Protein AF-A0A2E3BDB6-F1 (afdb_monomer_lite)

Foldseek 3Di:
DDLQQDDDDPDDPPDFDQDQPFWDWPCVLVVNDDPVRVVLLVCLCPPPPADPNVSSVVVRVVLVVDDPPNAQDGSVGDDDDDRDFDQDPPLRATDARDPSNLVSVLVVVVVVCVVVVHDLVNDDASLSTHDDRPVSRRCVNSNVVSVVVVVD

Sequence (152 aa):
MSETGKIFQTASLHYQCWHVGKLYSKCRTVSSCEKKDSEVIERLLHKKNTSWGDKFKLITRHELTKDYPTRFPHNIDSIGIEIVGLISEENEIYETPNKLQLESLFWLVDELISLYGLSIKDLYAHGKIAHKDPKKSEGASALKAYAIKKAS

pLDDT: mean 95.09, std 5.55, range [51.59, 98.56]

Secondary structure (DSSP, 8-state):
---S------S-TTS------SBPPHHHHTT---HHHHHHHHHHHT-TT--HHHHHHHHHHHHTTSPTTTS---TTS--------PBPTTT--BPPPPHHHHHHHHHHHHHHHHHHT--GGG---HHHHBTT-TT--TTHHHHHHHHHHHH-

Structure (mmCIF, N/CA/C/O backbone):
data_AF-A0A2E3BDB6-F1
#
_entry.id   AF-A0A2E3BDB6-F1
#
loop_
_atom_site.group_PDB
_atom_site.id
_atom_site.type_symbol
_atom_site.label_atom_id
_atom_site.label_alt_id
_atom_site.label_comp_id
_atom_site.label_asym_id
_atom_site.label_entity_id
_atom_site.label_seq_id
_atom_site.pdbx_PDB_ins_code
_atom_site.Cartn_x
_atom_site.Cartn_y
_atom_site.Cartn_z
_atom_site.occupancy
_atom_site.B_iso_or_equiv
_atom_site.auth_seq_id
_atom_site.auth_comp_id
_atom_site.auth_asym_id
_atom_site.auth_atom_id
_atom_site.pdbx_PDB_model_num
ATOM 1 N N . MET A 1 1 ? -5.642 19.131 16.342 1.00 51.59 1 MET A N 1
ATOM 2 C CA . MET A 1 1 ? -5.851 18.069 15.334 1.00 51.59 1 MET A CA 1
ATOM 3 C C . MET A 1 1 ? -6.500 16.899 16.053 1.00 51.59 1 MET A C 1
ATOM 5 O O . MET A 1 1 ? -6.100 16.631 17.175 1.00 51.59 1 MET A O 1
ATOM 9 N N . SER A 1 2 ? -7.587 16.326 15.531 1.00 62.84 2 SER A N 1
ATOM 10 C CA . SER A 1 2 ? -8.467 15.457 16.326 1.00 62.84 2 SER A CA 1
ATOM 11 C C . SER A 1 2 ? -8.297 13.979 15.962 1.00 62.84 2 SER A C 1
ATOM 13 O O . SER A 1 2 ? -9.023 13.467 15.109 1.00 62.84 2 SER A O 1
ATOM 15 N N . GLU A 1 3 ? -7.391 13.278 16.640 1.00 85.94 3 GLU A N 1
ATOM 16 C CA . GLU A 1 3 ? -7.248 11.813 16.594 1.00 85.94 3 GLU A CA 1
ATOM 17 C C . GLU A 1 3 ? -8.406 11.110 17.337 1.00 85.94 3 GLU A C 1
ATOM 19 O O . GLU A 1 3 ? -8.232 10.368 18.299 1.00 85.94 3 GLU A O 1
ATOM 24 N N . THR A 1 4 ? -9.636 11.411 16.929 1.00 93.38 4 THR A N 1
ATOM 25 C CA . THR A 1 4 ? -10.869 11.058 17.662 1.00 93.38 4 THR A CA 1
ATOM 26 C C . THR A 1 4 ? -11.501 9.744 17.215 1.00 93.38 4 THR A C 1
ATOM 28 O O . THR A 1 4 ? -12.514 9.344 17.774 1.00 93.38 4 THR A O 1
ATOM 31 N N . GLY A 1 5 ? -10.959 9.105 16.174 1.00 94.44 5 GLY A N 1
ATOM 32 C CA . GLY A 1 5 ? -11.561 7.935 15.525 1.00 94.44 5 GLY A CA 1
ATOM 33 C C . GLY A 1 5 ? -12.687 8.252 14.534 1.00 94.44 5 GLY A C 1
ATOM 34 O O . GLY A 1 5 ? -13.142 7.364 13.827 1.00 94.44 5 GLY A O 1
ATOM 35 N N . LYS A 1 6 ? -13.118 9.514 14.404 1.00 96.94 6 LYS A N 1
ATOM 36 C CA . LYS A 1 6 ? -14.144 9.889 13.417 1.00 96.94 6 LYS A CA 1
ATOM 37 C C . LYS A 1 6 ? -13.696 9.567 11.988 1.00 96.94 6 LYS A C 1
ATOM 39 O O . LYS A 1 6 ? -12.618 9.983 11.567 1.00 96.94 6 LYS A O 1
ATOM 44 N N . ILE A 1 7 ? -14.565 8.885 11.245 1.00 97.31 7 ILE A N 1
ATOM 45 C CA . ILE A 1 7 ? -14.367 8.550 9.832 1.00 97.31 7 ILE A CA 1
ATOM 46 C C . ILE A 1 7 ? -15.037 9.619 8.971 1.00 97.31 7 ILE A C 1
ATOM 48 O O . ILE A 1 7 ? -16.191 9.982 9.201 1.00 97.31 7 ILE A O 1
ATOM 52 N N . PHE A 1 8 ? -14.320 10.089 7.953 1.00 97.06 8 PHE A N 1
ATOM 53 C CA . PHE A 1 8 ? -14.842 11.001 6.944 1.00 97.06 8 PHE A CA 1
ATOM 54 C C . PHE A 1 8 ? -14.645 10.383 5.567 1.00 97.06 8 PHE A C 1
ATOM 56 O O . PHE A 1 8 ? -13.520 10.084 5.171 1.00 97.06 8 PHE A O 1
ATOM 63 N N . GLN A 1 9 ? -15.734 10.227 4.823 1.00 97.44 9 GLN A N 1
ATOM 64 C CA . GLN A 1 9 ? -15.652 9.858 3.419 1.00 97.44 9 GLN A CA 1
ATOM 65 C C . GLN A 1 9 ? -15.402 11.120 2.588 1.00 97.44 9 GLN A C 1
ATOM 67 O O . GLN A 1 9 ? -16.253 12.003 2.512 1.00 97.44 9 GLN A O 1
ATOM 72 N N . THR A 1 10 ? -14.222 11.213 1.977 1.00 96.56 10 THR A N 1
ATOM 73 C CA . THR A 1 10 ? -13.792 12.387 1.195 1.00 96.56 10 THR A CA 1
ATOM 74 C C . THR A 1 10 ? -14.050 12.242 -0.305 1.00 96.56 10 THR A C 1
ATOM 76 O O . THR A 1 10 ? -14.002 13.231 -1.034 1.00 96.56 10 THR A O 1
ATOM 79 N N . ALA A 1 11 ? -14.354 11.028 -0.769 1.00 96.56 11 ALA A N 1
ATOM 80 C CA . ALA A 1 11 ? -14.717 10.720 -2.146 1.00 96.56 11 ALA A CA 1
ATOM 81 C C . ALA A 1 11 ? -15.685 9.528 -2.202 1.00 96.56 11 ALA A C 1
ATOM 83 O O . ALA A 1 11 ? -15.697 8.673 -1.315 1.00 96.56 11 ALA A O 1
ATOM 84 N N . SER A 1 12 ? -16.505 9.457 -3.252 1.00 96.94 12 SER A N 1
ATOM 85 C CA . SER A 1 12 ? -17.331 8.269 -3.506 1.00 96.94 12 SER A CA 1
ATOM 86 C C . SER A 1 12 ? -16.453 7.075 -3.879 1.00 96.94 12 SER A C 1
ATOM 88 O O . SER A 1 12 ? -15.490 7.233 -4.625 1.00 96.94 12 SER A O 1
ATOM 90 N N . LEU A 1 13 ? -16.845 5.876 -3.440 1.00 96.12 13 LEU A N 1
ATOM 91 C CA . LEU A 1 13 ? -16.175 4.614 -3.782 1.00 96.12 13 LEU A CA 1
ATOM 92 C C . LEU A 1 13 ? -16.271 4.258 -5.279 1.00 96.12 13 LEU A C 1
ATOM 94 O O . LEU A 1 13 ? -15.615 3.330 -5.739 1.00 96.12 13 LEU A O 1
ATOM 98 N N . HIS A 1 14 ? -17.087 4.990 -6.044 1.00 95.19 14 HIS A N 1
ATOM 99 C CA . HIS A 1 14 ? -17.220 4.835 -7.494 1.00 95.19 14 HIS A CA 1
ATOM 100 C C . HIS A 1 14 ? -16.264 5.726 -8.302 1.00 95.19 14 HIS A C 1
ATOM 102 O O . HIS A 1 14 ? -16.274 5.658 -9.530 1.00 95.19 14 HIS A O 1
ATOM 108 N N . TYR A 1 15 ? -15.457 6.566 -7.645 1.00 96.25 15 TYR A N 1
ATOM 109 C CA . TYR A 1 15 ? -14.477 7.422 -8.312 1.00 96.25 15 TYR A CA 1
ATOM 110 C C . TYR A 1 15 ? -13.051 7.072 -7.903 1.00 96.25 15 TYR A C 1
ATOM 112 O O . TYR A 1 15 ? -12.763 6.759 -6.751 1.00 96.25 15 TYR A O 1
ATOM 120 N N . GLN A 1 16 ? -12.143 7.197 -8.866 1.00 96.56 16 GLN A N 1
ATOM 121 C CA . GLN A 1 16 ? -10.713 7.074 -8.632 1.00 96.56 16 GLN A CA 1
ATOM 122 C C . GLN A 1 16 ? -10.191 8.246 -7.787 1.00 96.56 16 GLN A C 1
ATOM 124 O O . GLN A 1 16 ? -10.395 9.416 -8.121 1.00 96.56 16 GLN A O 1
ATOM 129 N N . CYS A 1 17 ? -9.399 7.919 -6.766 1.00 97.69 17 CYS A N 1
ATOM 130 C CA . CYS A 1 17 ? -8.595 8.870 -6.003 1.00 97.69 17 CYS A CA 1
ATOM 131 C C . CYS A 1 17 ? -7.101 8.715 -6.333 1.00 97.69 17 CYS A C 1
ATOM 133 O O . CYS A 1 17 ? -6.637 7.649 -6.727 1.00 97.69 17 CYS A O 1
ATOM 135 N N . TRP A 1 18 ? -6.315 9.780 -6.159 1.00 96.94 18 TRP A N 1
ATOM 136 C CA . TRP A 1 18 ? -4.878 9.787 -6.464 1.00 96.94 18 TRP A CA 1
ATOM 137 C C . TRP A 1 18 ? -4.024 9.621 -5.198 1.00 96.94 18 TRP A C 1
ATOM 139 O O . TRP A 1 18 ? -3.369 10.568 -4.773 1.00 96.94 18 TRP A O 1
ATOM 149 N N . HIS A 1 19 ? -4.028 8.428 -4.598 1.00 96.06 19 HIS A N 1
ATOM 150 C CA . HIS A 1 19 ? -3.409 8.180 -3.284 1.00 96.06 19 HIS A CA 1
ATOM 151 C C . HIS A 1 19 ? -2.158 7.279 -3.311 1.00 96.06 19 HIS A C 1
ATOM 153 O O . HIS A 1 19 ? -1.297 7.437 -2.456 1.00 96.06 19 HIS A O 1
ATOM 159 N N . VAL A 1 20 ? -1.992 6.399 -4.309 1.00 96.75 20 VAL A N 1
ATOM 160 C CA . VAL A 1 20 ? -0.863 5.445 -4.404 1.00 96.75 20 VAL A CA 1
ATOM 161 C C . VAL A 1 20 ? 0.383 6.053 -5.069 1.00 96.75 20 VAL A C 1
ATOM 163 O O . VAL A 1 20 ? 1.501 5.995 -4.569 1.00 96.75 20 VAL A O 1
ATOM 166 N N . GLY A 1 21 ? 0.234 6.640 -6.257 1.00 94.62 21 GLY A N 1
ATOM 167 C CA . GLY A 1 21 ? 1.376 7.191 -6.995 1.00 94.62 21 GLY A CA 1
ATOM 168 C C . GLY A 1 21 ? 2.310 6.122 -7.587 1.00 94.62 21 GLY A C 1
ATOM 169 O O . GLY A 1 21 ? 1.865 5.230 -8.302 1.00 94.62 21 GLY A O 1
ATOM 170 N N . LYS A 1 22 ? 3.630 6.267 -7.398 1.00 96.88 22 LYS A N 1
ATOM 1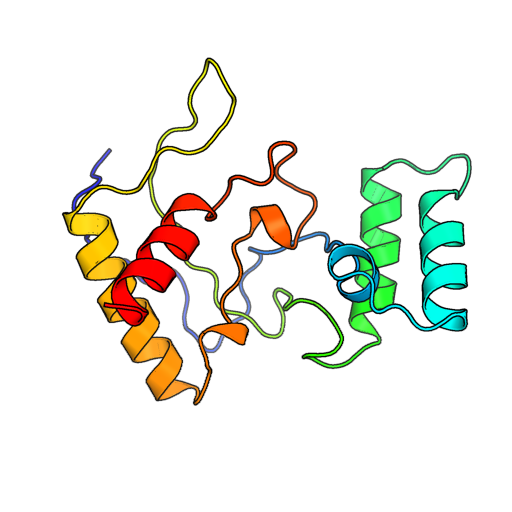71 C CA . LYS A 1 22 ? 4.642 5.469 -8.120 1.00 96.88 22 LYS A CA 1
ATOM 172 C C . LYS A 1 22 ? 4.906 4.144 -7.412 1.00 96.88 22 LYS A C 1
ATOM 174 O O . LYS A 1 22 ? 5.471 4.148 -6.325 1.00 96.88 22 LYS A O 1
ATOM 179 N N . LEU A 1 23 ? 4.584 3.026 -8.045 1.00 97.44 23 LEU A N 1
ATOM 180 C CA . LEU A 1 23 ? 4.734 1.693 -7.470 1.00 97.44 23 LEU A CA 1
ATOM 181 C C . LEU A 1 23 ? 6.188 1.208 -7.411 1.00 97.44 23 LEU A C 1
ATOM 183 O O . LEU A 1 23 ? 6.999 1.472 -8.303 1.00 97.44 23 LEU A O 1
ATOM 187 N N . TYR A 1 24 ? 6.482 0.414 -6.382 1.00 97.06 24 TYR A N 1
ATOM 188 C CA . TYR A 1 24 ? 7.542 -0.590 -6.434 1.00 97.06 24 TYR A CA 1
ATOM 189 C C . TYR A 1 24 ? 7.103 -1.766 -7.315 1.00 97.06 24 TYR A C 1
ATOM 191 O O . TYR A 1 24 ? 5.913 -2.018 -7.479 1.00 97.06 24 TYR A O 1
ATOM 199 N N . SER A 1 25 ? 8.057 -2.541 -7.837 1.00 97.44 25 SER A N 1
ATOM 200 C CA . SER A 1 25 ? 7.698 -3.808 -8.479 1.00 97.44 25 SER A CA 1
ATOM 201 C C . SER A 1 25 ? 7.332 -4.852 -7.427 1.00 97.44 25 SER A C 1
ATOM 203 O O . SER A 1 25 ? 8.150 -5.138 -6.546 1.00 97.44 25 SER A O 1
ATOM 205 N N . LYS A 1 26 ? 6.131 -5.440 -7.524 1.00 97.69 26 LYS A N 1
ATOM 206 C CA . LYS A 1 26 ? 5.667 -6.435 -6.545 1.00 97.69 26 LYS A CA 1
ATOM 207 C C . LYS A 1 26 ? 6.567 -7.658 -6.530 1.00 97.69 26 LYS A C 1
ATOM 209 O O . LYS A 1 26 ? 7.068 -8.013 -5.466 1.00 97.69 26 LYS A O 1
ATOM 214 N N . CYS A 1 27 ? 6.838 -8.241 -7.698 1.00 97.44 27 CYS A N 1
ATOM 215 C CA . CYS A 1 27 ? 7.644 -9.457 -7.792 1.00 97.44 27 CYS A CA 1
ATOM 216 C C . CYS A 1 27 ? 9.041 -9.270 -7.189 1.00 97.44 27 CYS A C 1
ATOM 218 O O . CYS A 1 27 ? 9.569 -10.179 -6.557 1.00 97.44 27 CYS A O 1
ATOM 220 N N . ARG A 1 28 ? 9.638 -8.078 -7.333 1.00 96.38 28 ARG A N 1
ATOM 221 C CA . ARG A 1 28 ? 10.965 -7.794 -6.774 1.00 96.38 28 ARG A CA 1
ATOM 222 C C . ARG A 1 28 ? 10.897 -7.646 -5.261 1.00 96.38 28 ARG A C 1
ATOM 224 O O . ARG A 1 28 ? 11.774 -8.148 -4.569 1.00 96.38 28 ARG A O 1
ATOM 231 N N . THR A 1 29 ? 9.850 -6.994 -4.753 1.00 95.31 29 THR A N 1
ATOM 232 C CA . THR A 1 29 ? 9.615 -6.826 -3.312 1.00 95.31 29 THR A CA 1
ATOM 233 C C . THR A 1 29 ? 9.399 -8.158 -2.598 1.00 95.31 29 THR A C 1
ATOM 235 O O . THR A 1 29 ? 9.861 -8.308 -1.472 1.00 95.31 29 THR A O 1
ATOM 238 N N . VAL A 1 30 ? 8.729 -9.122 -3.239 1.00 95.00 30 VAL A N 1
ATOM 239 C CA . VAL A 1 30 ? 8.458 -10.448 -2.652 1.00 95.00 30 VAL A CA 1
ATOM 240 C C . VAL A 1 30 ? 9.369 -11.561 -3.188 1.00 95.00 30 VAL A C 1
ATOM 242 O O . VAL A 1 30 ? 9.087 -12.735 -2.974 1.00 95.00 30 VAL A O 1
ATOM 245 N N . SER A 1 31 ? 10.452 -11.208 -3.891 1.00 95.25 31 SER A N 1
ATOM 246 C CA . SER A 1 31 ? 11.434 -12.152 -4.453 1.00 95.25 31 SER A CA 1
ATOM 247 C C . SER A 1 31 ? 10.830 -13.267 -5.325 1.00 95.25 31 SER A C 1
ATOM 249 O O . SER A 1 31 ? 11.284 -14.407 -5.290 1.00 95.25 31 SER A O 1
ATOM 251 N N . SER A 1 32 ? 9.824 -12.936 -6.137 1.00 96.00 32 SER A N 1
ATOM 252 C CA . SER A 1 32 ? 9.064 -13.882 -6.967 1.00 96.00 32 SER A CA 1
ATOM 253 C C . SER A 1 32 ? 9.117 -13.577 -8.470 1.00 96.00 32 SER A C 1
ATOM 255 O O . SER A 1 32 ? 8.249 -14.031 -9.214 1.00 96.00 32 SER A O 1
ATOM 257 N N . CYS A 1 33 ? 10.055 -12.744 -8.934 1.00 96.44 33 CYS A N 1
ATOM 258 C CA . CYS A 1 33 ? 10.106 -12.367 -10.348 1.00 96.44 33 CYS A CA 1
ATOM 259 C C . CYS A 1 33 ? 10.464 -13.548 -11.247 1.00 96.44 33 CYS A C 1
ATOM 261 O O . CYS A 1 33 ? 11.446 -14.253 -11.017 1.00 96.44 33 CYS A O 1
ATOM 263 N N . GLU A 1 34 ? 9.740 -13.666 -12.356 1.00 96.19 34 GLU A N 1
ATOM 264 C CA . GLU A 1 34 ? 10.211 -14.433 -13.501 1.00 96.19 34 GLU A CA 1
ATOM 265 C C . GLU A 1 34 ? 11.449 -13.769 -14.111 1.00 96.19 34 GLU A C 1
ATOM 267 O O . GLU A 1 34 ? 11.618 -12.546 -14.056 1.00 96.19 34 GLU A O 1
ATOM 272 N N . LYS A 1 35 ? 12.303 -14.566 -14.760 1.00 96.69 35 LYS A N 1
ATOM 273 C CA . LYS A 1 35 ? 13.560 -14.088 -15.353 1.00 96.69 35 LYS A CA 1
ATOM 274 C C . LYS A 1 35 ? 13.354 -12.884 -16.281 1.00 96.69 35 LYS A C 1
ATOM 276 O O . LYS A 1 35 ? 14.024 -11.867 -16.128 1.00 96.69 35 LYS A O 1
ATOM 281 N N . LYS A 1 36 ? 12.387 -12.978 -17.199 1.00 95.81 36 LYS A N 1
ATOM 282 C CA . LYS A 1 36 ? 12.076 -11.908 -18.160 1.00 95.81 36 LYS A CA 1
ATOM 283 C C . LYS A 1 36 ? 11.632 -10.623 -17.458 1.00 95.81 36 LYS A C 1
ATOM 285 O O . LYS A 1 36 ? 12.020 -9.532 -17.866 1.00 95.81 36 LYS A O 1
ATOM 290 N N . ASP A 1 37 ? 10.825 -10.752 -16.410 1.00 96.38 37 ASP A N 1
ATOM 291 C CA . ASP A 1 37 ? 10.318 -9.616 -15.643 1.00 96.38 37 ASP A CA 1
ATOM 292 C C . ASP A 1 37 ? 11.455 -8.931 -14.868 1.00 96.38 37 ASP A C 1
ATOM 294 O O . ASP A 1 37 ? 11.638 -7.715 -14.955 1.00 96.38 37 ASP A O 1
ATOM 298 N N . SER A 1 38 ? 12.304 -9.729 -14.214 1.00 96.88 38 SER A N 1
ATOM 299 C CA . SER A 1 38 ? 13.504 -9.254 -13.519 1.00 96.88 38 SER A CA 1
ATOM 300 C C . SER A 1 38 ? 14.451 -8.493 -14.457 1.00 96.88 38 SER A C 1
ATOM 302 O O . SER A 1 38 ? 14.867 -7.382 -14.132 1.00 96.88 38 SER A O 1
ATOM 304 N N . GLU A 1 39 ? 14.721 -9.012 -15.658 1.00 97.75 39 GLU A N 1
ATOM 305 C CA . GLU A 1 39 ? 15.571 -8.347 -16.659 1.00 97.75 39 GLU A CA 1
ATOM 306 C C . GLU A 1 39 ? 15.015 -6.988 -17.118 1.00 97.75 39 GLU A C 1
ATOM 308 O O . GLU A 1 39 ? 15.775 -6.056 -17.405 1.00 97.75 39 GLU A O 1
ATOM 313 N N . VAL A 1 40 ? 13.690 -6.848 -17.220 1.00 97.81 40 VAL A N 1
ATOM 314 C CA . VAL A 1 40 ? 13.060 -5.560 -17.544 1.00 97.81 40 VAL A CA 1
ATOM 315 C C . VAL A 1 40 ? 13.208 -4.593 -16.373 1.00 97.81 40 VAL A C 1
ATOM 317 O O . VAL A 1 40 ? 13.670 -3.468 -16.571 1.00 97.81 40 VAL A O 1
ATOM 320 N N . ILE A 1 41 ? 12.875 -5.029 -15.159 1.00 97.31 41 ILE A N 1
ATOM 321 C CA . ILE A 1 41 ? 12.934 -4.198 -13.951 1.00 97.31 41 ILE A CA 1
ATOM 322 C C . ILE A 1 41 ? 14.357 -3.687 -13.700 1.00 97.31 41 ILE A C 1
ATOM 324 O O . ILE A 1 41 ? 14.547 -2.483 -13.514 1.00 97.31 41 ILE A O 1
ATOM 328 N N . GLU A 1 42 ? 15.365 -4.558 -13.762 1.00 97.06 42 GLU A N 1
ATOM 329 C CA . GLU A 1 42 ? 16.761 -4.163 -13.547 1.00 97.06 42 GLU A CA 1
ATOM 330 C C . GLU A 1 42 ? 17.232 -3.165 -14.612 1.00 97.06 42 GLU A C 1
ATOM 332 O O . GLU A 1 42 ? 17.830 -2.136 -14.292 1.00 97.06 42 GLU A O 1
ATOM 337 N N . ARG A 1 43 ? 16.864 -3.365 -15.882 1.00 97.94 43 ARG A N 1
ATOM 338 C CA . ARG A 1 43 ? 17.172 -2.405 -16.954 1.00 97.94 43 ARG A CA 1
ATOM 339 C C . ARG A 1 43 ? 16.569 -1.025 -16.697 1.00 97.94 43 ARG A C 1
ATOM 341 O O . ARG A 1 43 ? 17.219 -0.013 -16.964 1.00 97.94 43 ARG A O 1
ATOM 348 N N . LEU A 1 44 ? 15.338 -0.966 -16.188 1.00 97.56 44 LEU A N 1
ATOM 349 C CA . LEU A 1 44 ? 14.673 0.295 -15.853 1.00 97.56 44 LEU A CA 1
ATOM 350 C C . LEU A 1 44 ? 15.350 0.989 -14.664 1.00 97.56 44 LEU A C 1
ATOM 352 O O . LEU A 1 44 ? 15.575 2.199 -14.708 1.00 97.56 44 LEU A O 1
ATOM 356 N N . LEU A 1 45 ? 15.735 0.233 -13.634 1.00 95.81 45 LEU A N 1
ATOM 357 C CA . LEU A 1 45 ? 16.410 0.760 -12.445 1.00 95.81 45 LEU A CA 1
ATOM 358 C C . LEU A 1 45 ? 17.850 1.214 -12.721 1.00 95.81 45 LEU A C 1
ATOM 360 O O . LEU A 1 45 ? 18.312 2.195 -12.135 1.00 95.81 45 LEU A O 1
ATOM 364 N N . HIS A 1 46 ? 18.541 0.570 -13.659 1.00 96.56 46 HIS A N 1
ATOM 365 C CA . HIS A 1 46 ? 19.901 0.921 -14.072 1.00 96.56 46 HIS A CA 1
ATOM 366 C C . HIS A 1 46 ? 19.961 1.898 -15.254 1.00 96.56 46 HIS A C 1
ATOM 368 O O . HIS A 1 46 ? 21.051 2.246 -15.715 1.00 96.56 46 HIS A O 1
ATOM 374 N N . LYS A 1 47 ? 18.813 2.400 -15.728 1.00 96.25 47 LYS A N 1
ATOM 375 C CA . LYS A 1 47 ? 18.766 3.369 -16.825 1.00 96.25 47 LYS A CA 1
ATOM 376 C C . LYS A 1 47 ? 19.581 4.622 -16.477 1.00 96.25 47 LYS A C 1
ATOM 378 O O . LYS A 1 47 ? 19.278 5.330 -15.511 1.00 96.25 47 LYS A O 1
ATOM 383 N N . LYS A 1 48 ? 20.633 4.878 -17.264 1.00 95.62 48 LYS A N 1
ATOM 384 C CA . LYS A 1 48 ? 21.512 6.051 -17.123 1.00 95.62 48 LYS A CA 1
ATOM 385 C C . LYS A 1 48 ? 20.744 7.341 -17.432 1.00 95.62 48 LYS A C 1
ATOM 387 O O . LYS A 1 48 ? 19.732 7.311 -18.133 1.00 95.62 48 LYS A O 1
ATOM 392 N N . ASN A 1 49 ? 21.223 8.465 -16.898 1.00 95.06 49 ASN A N 1
ATOM 393 C CA . ASN A 1 49 ? 20.660 9.805 -17.126 1.00 95.06 49 ASN A CA 1
ATOM 394 C C . ASN A 1 49 ? 19.149 9.906 -16.833 1.00 95.06 49 ASN A C 1
ATOM 396 O O . ASN A 1 49 ? 18.425 10.634 -17.500 1.00 95.06 49 ASN A O 1
ATOM 400 N N . THR A 1 50 ? 18.656 9.130 -15.863 1.00 95.69 50 THR A N 1
ATOM 401 C CA . THR A 1 50 ? 17.243 9.106 -15.459 1.00 95.69 50 THR A CA 1
ATOM 402 C C . THR A 1 50 ? 17.160 9.244 -13.941 1.00 95.69 50 THR A C 1
ATOM 404 O O . THR A 1 50 ? 17.841 8.511 -13.220 1.00 95.69 50 THR A O 1
ATOM 407 N N . SER A 1 51 ? 16.332 10.169 -13.445 1.00 94.50 51 SER A N 1
ATOM 408 C CA . SER A 1 51 ? 16.136 10.371 -12.004 1.00 94.50 51 SER A CA 1
ATOM 409 C C . SER A 1 51 ? 15.483 9.145 -11.351 1.00 94.50 51 SER A C 1
ATOM 411 O O . SER A 1 51 ? 14.743 8.407 -12.004 1.00 94.50 51 SER A O 1
ATOM 413 N N . TRP A 1 52 ? 15.687 8.937 -10.046 1.00 91.94 52 TRP A N 1
ATOM 414 C CA . TRP A 1 52 ? 14.972 7.887 -9.300 1.00 91.94 52 TRP A CA 1
ATOM 415 C C . TRP A 1 52 ? 13.453 8.009 -9.444 1.00 91.94 52 TRP A C 1
ATOM 417 O O . TRP A 1 52 ? 12.761 7.025 -9.705 1.00 91.94 52 TRP A O 1
ATOM 427 N N . GLY A 1 53 ? 12.944 9.240 -9.366 1.00 92.31 53 GLY A N 1
ATOM 428 C CA . GLY A 1 53 ? 11.530 9.524 -9.541 1.00 92.31 53 GLY A CA 1
ATOM 429 C C . GLY A 1 53 ? 10.988 9.120 -10.913 1.00 92.31 53 GLY A C 1
ATOM 430 O O . GLY A 1 53 ? 9.831 8.713 -10.976 1.00 92.31 53 GLY A O 1
ATOM 431 N N . ASP A 1 54 ? 11.778 9.218 -11.983 1.00 96.00 54 ASP A N 1
ATOM 432 C CA . ASP A 1 54 ? 11.374 8.806 -13.333 1.00 96.00 54 ASP A CA 1
ATOM 433 C C . ASP A 1 54 ? 11.578 7.310 -13.575 1.00 96.00 54 ASP A C 1
ATOM 435 O O . ASP A 1 54 ? 10.759 6.688 -14.252 1.00 96.00 54 ASP A O 1
ATOM 439 N N . LYS A 1 55 ? 12.592 6.695 -12.956 1.00 96.81 55 LYS A N 1
ATOM 440 C CA . LYS A 1 55 ? 12.749 5.233 -12.945 1.00 96.81 55 LYS A CA 1
ATOM 441 C C . LYS A 1 55 ? 11.510 4.562 -12.359 1.00 96.81 55 LYS A C 1
ATOM 443 O O . LYS A 1 55 ? 10.945 3.680 -12.996 1.00 96.81 55 LYS A O 1
ATOM 448 N N . PHE A 1 56 ? 11.008 5.038 -11.218 1.00 96.38 56 PHE A N 1
ATOM 449 C CA . PHE A 1 56 ? 9.787 4.484 -10.624 1.00 96.38 56 PHE A CA 1
ATOM 450 C C . PHE A 1 56 ? 8.512 4.795 -11.420 1.00 96.38 56 PHE A C 1
ATOM 452 O O . PHE A 1 56 ? 7.582 3.993 -11.394 1.00 96.38 56 PHE A O 1
ATOM 459 N N . LYS A 1 57 ? 8.467 5.877 -12.216 1.00 97.12 57 LYS A N 1
ATOM 460 C CA . LYS A 1 57 ? 7.389 6.059 -13.212 1.00 97.12 57 LYS A CA 1
ATOM 461 C C . LYS A 1 57 ? 7.436 4.966 -14.284 1.00 97.12 57 LYS A C 1
ATOM 463 O O . LYS A 1 57 ? 6.390 4.453 -14.667 1.00 97.12 57 LYS A O 1
ATOM 468 N N . LEU A 1 58 ? 8.628 4.604 -14.768 1.00 98.06 58 LEU A N 1
ATOM 469 C CA . LEU A 1 58 ? 8.787 3.518 -15.743 1.00 98.06 58 LEU A CA 1
ATOM 470 C C . LEU A 1 58 ? 8.430 2.156 -15.139 1.00 98.06 58 LEU A C 1
ATOM 472 O O . LEU A 1 58 ? 7.726 1.390 -15.788 1.00 98.06 58 LEU A O 1
ATOM 476 N N . ILE A 1 59 ? 8.841 1.887 -13.895 1.00 98.19 59 ILE A N 1
ATOM 477 C CA . ILE A 1 59 ? 8.424 0.685 -13.156 1.00 98.19 59 ILE A CA 1
ATOM 478 C C . ILE A 1 59 ? 6.905 0.641 -13.013 1.00 98.19 59 ILE A C 1
ATOM 480 O O . ILE A 1 59 ? 6.307 -0.374 -13.333 1.00 98.19 59 ILE A O 1
ATOM 484 N N . THR A 1 60 ? 6.268 1.747 -12.623 1.00 98.12 60 THR A N 1
ATOM 485 C CA . THR A 1 60 ? 4.802 1.811 -12.502 1.00 98.12 60 THR A CA 1
ATOM 486 C C . THR A 1 60 ? 4.122 1.488 -13.830 1.00 98.12 60 THR A C 1
ATOM 488 O O . THR A 1 60 ? 3.211 0.674 -13.860 1.00 98.12 60 THR A O 1
ATOM 491 N N . ARG A 1 61 ? 4.589 2.068 -14.946 1.00 98.25 61 ARG A N 1
ATOM 492 C CA . ARG A 1 61 ? 4.052 1.755 -16.282 1.00 98.25 61 ARG A CA 1
ATOM 493 C C . ARG A 1 61 ? 4.196 0.279 -16.630 1.00 98.25 61 ARG A C 1
ATOM 495 O O . ARG A 1 61 ? 3.275 -0.280 -17.204 1.00 98.25 61 ARG A O 1
ATOM 502 N N . HIS A 1 62 ? 5.331 -0.330 -16.288 1.00 98.12 62 HIS A N 1
ATOM 503 C CA . HIS A 1 62 ? 5.564 -1.756 -16.49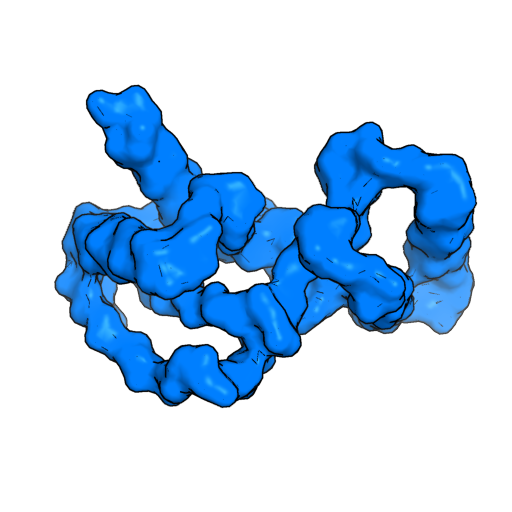8 1.00 98.12 62 HIS A CA 1
ATOM 504 C C . HIS A 1 62 ? 4.637 -2.616 -15.631 1.00 98.12 62 HIS A C 1
ATOM 506 O O . HIS A 1 62 ? 3.977 -3.513 -16.143 1.00 98.12 62 HIS A O 1
ATOM 512 N N . GLU A 1 63 ? 4.517 -2.312 -14.337 1.00 98.31 63 GLU A N 1
ATOM 513 C CA . GLU A 1 63 ? 3.599 -3.014 -13.433 1.00 98.31 63 GLU A CA 1
ATOM 514 C C . GLU A 1 63 ? 2.148 -2.899 -13.912 1.00 98.31 63 GLU A C 1
ATOM 516 O O . GLU A 1 63 ? 1.451 -3.902 -13.924 1.00 98.31 63 GLU A O 1
ATOM 521 N N . LEU A 1 64 ? 1.712 -1.729 -14.394 1.00 97.94 64 LEU A N 1
ATOM 522 C CA . LEU A 1 64 ? 0.357 -1.507 -14.921 1.00 97.94 64 LEU A CA 1
ATOM 523 C C . LEU A 1 64 ? 0.036 -2.271 -16.217 1.00 97.94 64 LEU A C 1
ATOM 525 O O . LEU A 1 64 ? -1.113 -2.255 -16.644 1.00 97.94 64 LEU A O 1
ATOM 529 N N . THR A 1 65 ? 1.007 -2.954 -16.831 1.00 97.62 65 THR A N 1
ATOM 530 C CA . THR A 1 65 ? 0.731 -3.924 -17.909 1.00 97.62 65 THR A CA 1
ATOM 531 C C . THR A 1 65 ? 0.304 -5.298 -17.385 1.00 97.62 65 THR A C 1
ATOM 533 O O . THR A 1 65 ? -0.080 -6.160 -18.169 1.00 97.62 65 THR A O 1
ATOM 536 N N . LYS A 1 66 ? 0.399 -5.509 -16.068 1.00 97.25 66 LYS A N 1
ATOM 537 C CA . LYS A 1 66 ? 0.036 -6.736 -15.364 1.00 97.25 66 LYS A CA 1
ATOM 538 C C . LYS A 1 66 ? -1.300 -6.530 -14.659 1.00 97.25 66 LYS A C 1
ATOM 540 O O . LYS A 1 66 ? -1.570 -5.454 -14.112 1.00 97.25 66 LYS A O 1
ATOM 545 N N . ASP A 1 67 ? -2.085 -7.592 -14.584 1.00 96.94 67 ASP A N 1
ATOM 546 C CA . ASP A 1 67 ? -3.311 -7.590 -13.797 1.00 96.94 67 ASP A CA 1
ATOM 547 C C . ASP A 1 67 ? -3.015 -7.693 -12.297 1.00 96.94 67 ASP A C 1
ATOM 549 O O . ASP A 1 67 ? -1.991 -8.232 -11.858 1.00 96.94 67 ASP A O 1
ATOM 553 N N . TYR A 1 68 ? -3.932 -7.175 -11.484 1.00 96.75 68 TYR A N 1
ATOM 554 C CA . TYR A 1 68 ? -3.988 -7.533 -10.071 1.00 96.75 68 TYR A CA 1
ATOM 555 C C . TYR A 1 68 ? -4.395 -9.018 -9.947 1.00 96.75 68 TYR A C 1
ATOM 557 O O . TYR A 1 68 ? -5.299 -9.437 -10.669 1.00 96.75 68 TYR A O 1
ATOM 565 N N . PRO A 1 69 ? -3.773 -9.839 -9.073 1.00 96.38 69 PRO A N 1
ATOM 566 C CA . PRO A 1 69 ? -2.821 -9.492 -8.014 1.00 96.38 69 PRO A CA 1
ATOM 567 C C . PRO A 1 69 ? -1.336 -9.657 -8.383 1.00 96.38 69 PRO A C 1
ATOM 569 O O . PRO A 1 69 ? -0.490 -9.640 -7.486 1.00 96.38 69 PRO A O 1
ATOM 572 N N . THR A 1 70 ? -0.972 -9.819 -9.657 1.00 96.75 70 THR A N 1
ATOM 573 C CA . THR A 1 70 ? 0.436 -9.989 -10.079 1.00 96.75 70 THR A CA 1
ATOM 574 C C . THR A 1 70 ? 1.282 -8.736 -9.808 1.00 96.75 70 THR A C 1
ATOM 576 O O . THR A 1 70 ? 2.485 -8.833 -9.564 1.00 96.75 70 THR A O 1
ATOM 579 N N . ARG A 1 71 ? 0.646 -7.560 -9.757 1.00 97.69 71 ARG A N 1
ATOM 580 C CA . ARG A 1 71 ? 1.219 -6.289 -9.279 1.00 97.69 71 ARG A CA 1
ATOM 581 C C . ARG A 1 71 ? 0.598 -5.828 -7.955 1.00 97.69 71 ARG A C 1
ATOM 583 O O . ARG A 1 71 ? -0.377 -6.401 -7.471 1.00 97.69 71 ARG A O 1
ATOM 590 N N . PHE A 1 72 ? 1.166 -4.779 -7.360 1.00 98.12 72 PHE A N 1
ATOM 591 C CA . PHE A 1 72 ? 0.501 -4.044 -6.280 1.00 98.12 72 PHE A CA 1
ATOM 592 C C . PHE A 1 72 ? -0.736 -3.287 -6.808 1.00 98.12 72 PHE A C 1
ATOM 594 O O . PHE A 1 72 ? -0.799 -2.979 -8.007 1.00 98.12 72 PHE A O 1
ATOM 601 N N . PRO A 1 73 ? -1.724 -2.993 -5.943 1.00 97.81 73 PRO A N 1
ATOM 602 C CA . PRO A 1 73 ? -2.859 -2.163 -6.330 1.00 97.81 73 PRO A CA 1
ATOM 603 C C . PRO A 1 73 ? -2.407 -0.739 -6.687 1.00 97.81 73 PRO A C 1
ATOM 605 O O . PRO A 1 73 ? -1.411 -0.243 -6.161 1.00 97.81 73 PRO A O 1
ATOM 608 N N . HIS A 1 74 ? -3.135 -0.079 -7.583 1.00 97.75 74 HIS A N 1
ATOM 609 C CA . HIS A 1 74 ? -2.893 1.290 -8.033 1.00 97.75 74 HIS A CA 1
ATOM 610 C C . HIS A 1 74 ? -4.174 2.126 -7.878 1.00 97.75 74 HIS A C 1
ATOM 612 O O . HIS A 1 74 ? -5.245 1.605 -7.592 1.00 97.75 74 HIS A O 1
ATOM 618 N N . ASN A 1 75 ? -4.104 3.438 -8.109 1.00 97.56 75 ASN A N 1
ATOM 619 C CA . ASN A 1 75 ? -5.259 4.347 -8.014 1.00 97.56 75 ASN A CA 1
ATOM 620 C C . ASN A 1 75 ? -6.503 3.886 -8.804 1.00 97.56 75 ASN A C 1
ATOM 622 O O . ASN A 1 75 ? -7.615 4.271 -8.473 1.00 97.56 75 ASN A O 1
ATOM 626 N N . ILE A 1 76 ? -6.313 3.105 -9.871 1.00 96.25 76 ILE A N 1
ATOM 627 C CA . ILE A 1 76 ? -7.395 2.651 -10.760 1.00 96.25 76 ILE A CA 1
ATOM 628 C C . ILE A 1 76 ? -8.218 1.499 -10.169 1.00 96.25 76 ILE A C 1
ATOM 630 O O . ILE A 1 76 ? -9.308 1.227 -10.656 1.00 96.25 76 ILE A O 1
ATOM 634 N N . ASP A 1 77 ? -7.685 0.802 -9.165 1.00 96.88 77 ASP A N 1
ATOM 635 C CA . ASP A 1 77 ? -8.253 -0.429 -8.614 1.00 96.88 77 ASP A CA 1
ATOM 636 C C . ASP A 1 77 ? -8.032 -0.546 -7.100 1.00 96.88 77 ASP A C 1
ATOM 638 O O . ASP A 1 77 ? -7.865 -1.640 -6.563 1.00 96.88 77 ASP A O 1
ATOM 642 N N . SER A 1 78 ? -8.017 0.588 -6.392 1.00 97.69 78 SER A N 1
ATOM 643 C CA . SER A 1 78 ? -7.883 0.605 -4.936 1.00 97.69 78 SER A CA 1
ATOM 644 C C . SER A 1 78 ? -8.670 1.712 -4.257 1.00 97.69 78 SER A C 1
ATOM 646 O O . SER A 1 78 ? -9.082 2.691 -4.877 1.00 97.69 78 SER A O 1
ATOM 648 N N . ILE A 1 79 ? -8.859 1.521 -2.952 1.00 98.25 79 ILE A N 1
ATOM 649 C CA . ILE A 1 79 ? -9.426 2.495 -2.026 1.00 98.25 79 ILE A CA 1
ATOM 650 C C . ILE A 1 79 ? -8.302 2.941 -1.088 1.00 98.25 79 ILE A C 1
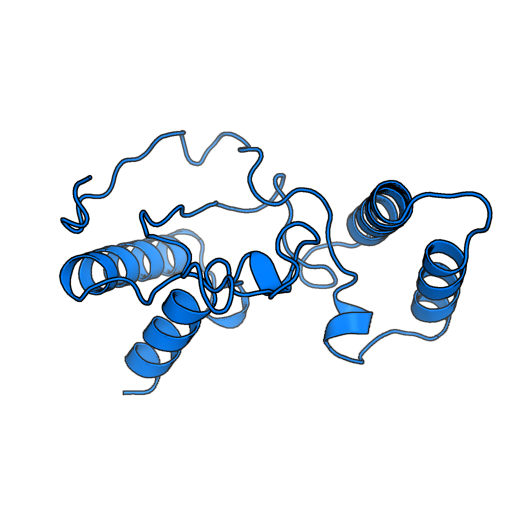ATOM 652 O O . ILE A 1 79 ? -7.613 2.110 -0.493 1.00 98.25 79 ILE A O 1
ATOM 656 N N . GLY A 1 80 ? -8.107 4.252 -0.961 1.00 97.88 80 GLY A N 1
ATOM 657 C CA . GLY A 1 80 ? -7.170 4.845 -0.010 1.00 97.88 80 GLY A CA 1
ATOM 658 C C . GLY A 1 80 ? -7.848 5.154 1.322 1.00 97.88 80 GLY A C 1
ATOM 659 O O . GLY A 1 80 ? -8.911 5.770 1.340 1.00 97.88 80 GLY A O 1
ATOM 660 N N . ILE A 1 81 ? -7.218 4.761 2.430 1.00 98.12 81 ILE A N 1
ATOM 661 C CA . ILE A 1 81 ? -7.619 5.156 3.786 1.00 98.12 81 ILE A CA 1
ATOM 662 C C . ILE A 1 81 ? -6.484 5.985 4.381 1.00 98.12 81 ILE A C 1
ATOM 664 O O . ILE A 1 81 ? -5.389 5.471 4.602 1.00 98.12 81 ILE A O 1
ATOM 668 N N . GLU A 1 82 ? -6.761 7.258 4.644 1.00 96.56 82 GLU A N 1
ATOM 669 C CA . GLU A 1 82 ? -5.810 8.187 5.254 1.00 96.56 82 GLU A CA 1
ATOM 670 C C . GLU A 1 82 ? -6.070 8.281 6.760 1.00 96.56 82 GLU A C 1
ATOM 672 O O . GLU A 1 82 ? -7.200 8.517 7.195 1.00 96.56 82 GLU A O 1
ATOM 677 N N . ILE A 1 83 ? -5.021 8.099 7.564 1.00 95.81 83 ILE A N 1
ATOM 678 C CA . ILE A 1 83 ? -5.095 8.142 9.028 1.00 95.81 83 ILE A CA 1
ATOM 679 C C . ILE A 1 83 ? -4.322 9.368 9.501 1.00 95.81 83 ILE A C 1
ATOM 681 O O . ILE A 1 83 ? -3.133 9.503 9.222 1.00 95.81 83 ILE A O 1
ATOM 685 N N . VAL A 1 84 ? -4.997 10.263 10.225 1.00 94.31 84 VAL A N 1
ATOM 686 C CA . VAL A 1 84 ? -4.341 11.425 10.840 1.00 94.31 84 VAL A CA 1
ATOM 687 C C . VAL A 1 84 ? -3.330 10.937 11.872 1.00 94.31 84 VAL A C 1
ATOM 689 O O . VAL A 1 84 ? -3.700 10.196 12.781 1.00 94.31 84 VAL A O 1
ATOM 692 N N . GLY A 1 85 ? -2.086 11.382 11.744 1.00 91.62 85 GLY A N 1
ATOM 693 C CA . GLY A 1 85 ? -1.028 11.117 12.707 1.00 91.62 85 GLY A CA 1
ATOM 694 C C . GLY A 1 85 ? 0.206 11.962 12.421 1.00 91.62 85 GLY A C 1
ATOM 695 O O . GLY A 1 85 ? 0.361 12.525 11.331 1.00 91.62 85 GLY A O 1
ATOM 696 N N . LEU A 1 86 ? 1.070 12.061 13.419 1.00 91.31 86 LEU A N 1
ATOM 697 C CA . LEU A 1 86 ? 2.344 12.753 13.355 1.00 91.31 86 LEU A CA 1
ATOM 698 C C . LEU A 1 86 ? 3.449 11.824 12.845 1.00 91.31 86 LEU A C 1
ATOM 700 O O . LEU A 1 86 ? 3.454 10.612 13.079 1.00 91.31 86 LEU A O 1
ATOM 704 N N . ILE A 1 87 ? 4.411 12.421 12.145 1.00 90.69 87 ILE A N 1
ATOM 705 C CA . ILE A 1 87 ? 5.687 11.787 11.829 1.00 90.69 87 ILE A CA 1
ATOM 706 C C . ILE A 1 87 ? 6.683 12.165 12.924 1.00 90.69 87 ILE A C 1
ATOM 708 O O . ILE A 1 87 ? 6.808 13.338 13.275 1.00 90.69 87 ILE A O 1
ATOM 712 N N . SER A 1 88 ? 7.365 11.178 13.499 1.00 89.06 88 SER A N 1
ATOM 713 C CA . SER A 1 88 ? 8.397 11.435 14.503 1.00 89.06 88 SER A CA 1
ATOM 714 C C . SER A 1 88 ? 9.571 12.181 13.868 1.00 89.06 88 SER A C 1
ATOM 716 O O . SER A 1 88 ? 10.110 11.742 12.854 1.00 89.06 88 SER A O 1
ATOM 718 N N . GLU A 1 89 ? 9.994 13.286 14.487 1.00 86.94 89 GLU A N 1
ATOM 719 C CA . GLU A 1 89 ? 11.143 14.077 14.022 1.00 86.94 89 GLU A CA 1
ATOM 720 C C . GLU A 1 89 ? 12.472 13.312 14.131 1.00 86.94 89 GLU A C 1
ATOM 722 O O . GLU A 1 89 ? 13.397 13.567 13.366 1.00 86.94 89 GLU A O 1
ATOM 727 N N . GLU A 1 90 ? 12.573 12.357 15.059 1.00 88.12 90 GLU A N 1
ATOM 728 C CA . GLU A 1 90 ? 13.818 11.634 15.332 1.00 88.12 90 GLU A CA 1
ATOM 729 C C . GLU A 1 90 ? 14.093 10.534 14.301 1.00 88.12 90 GLU A C 1
ATOM 731 O O . GLU A 1 90 ? 15.221 10.371 13.835 1.00 88.12 90 GLU A O 1
ATOM 736 N N . ASN A 1 91 ? 13.070 9.751 13.950 1.00 88.50 91 ASN A N 1
ATOM 737 C CA . ASN A 1 91 ? 13.236 8.570 13.100 1.00 88.50 91 ASN A CA 1
ATOM 738 C C . ASN A 1 91 ? 12.503 8.663 11.751 1.00 88.50 91 ASN A C 1
ATOM 740 O O . ASN A 1 91 ? 12.702 7.786 10.905 1.00 88.50 91 ASN A O 1
ATOM 744 N N . GLU A 1 92 ? 11.720 9.725 11.533 1.00 90.50 92 GLU A N 1
ATOM 745 C CA . GLU A 1 92 ? 10.892 9.965 10.343 1.00 90.50 92 GLU A CA 1
ATOM 746 C C . GLU A 1 92 ? 9.876 8.835 10.084 1.00 90.50 92 GLU A C 1
ATOM 748 O O . GLU A 1 92 ? 9.591 8.476 8.942 1.00 90.50 92 GLU A O 1
ATOM 753 N N . ILE A 1 93 ? 9.348 8.230 11.151 1.00 92.81 93 ILE A N 1
ATOM 754 C CA . ILE A 1 93 ? 8.340 7.164 11.101 1.00 92.81 93 ILE A CA 1
ATOM 755 C C . ILE A 1 93 ? 7.017 7.718 11.629 1.00 92.81 93 ILE A C 1
ATOM 757 O O . ILE A 1 93 ? 6.987 8.434 12.631 1.00 92.81 93 ILE A O 1
ATOM 761 N N . TYR A 1 94 ? 5.912 7.366 10.969 1.00 92.00 94 TYR A N 1
ATOM 762 C CA . TYR A 1 94 ? 4.571 7.667 11.472 1.00 92.00 94 TYR A CA 1
ATOM 763 C C . TYR A 1 94 ? 4.304 6.990 12.816 1.00 92.00 94 TYR A C 1
ATOM 765 O O . TYR A 1 94 ? 4.632 5.816 13.021 1.00 92.00 94 TYR A O 1
ATOM 773 N N . GLU A 1 95 ? 3.653 7.716 13.717 1.00 92.19 95 GLU A N 1
ATOM 774 C CA . GLU A 1 95 ? 3.212 7.157 14.986 1.00 92.19 95 GLU A CA 1
ATOM 775 C C . GLU A 1 95 ? 2.204 6.007 14.806 1.00 92.19 95 GLU A C 1
ATOM 777 O O . GLU A 1 95 ? 1.647 5.748 13.732 1.00 92.19 95 GLU A O 1
ATOM 782 N N . THR A 1 96 ? 1.989 5.253 15.882 1.00 93.25 96 THR A N 1
ATOM 783 C CA . THR A 1 96 ? 0.934 4.237 15.887 1.00 93.25 96 THR A CA 1
ATOM 784 C C . THR A 1 96 ? -0.403 4.927 16.145 1.00 93.25 96 THR A C 1
ATOM 786 O O . THR A 1 96 ? -0.491 5.638 17.145 1.00 93.25 96 THR A O 1
ATOM 789 N N . PRO A 1 97 ? -1.442 4.705 15.311 1.00 95.62 97 PRO A N 1
ATOM 790 C CA . PRO A 1 97 ? -2.757 5.275 15.568 1.00 95.62 97 PRO A CA 1
ATOM 791 C C . PRO A 1 97 ? -3.258 4.881 16.955 1.00 95.62 97 PRO A C 1
ATOM 793 O O . PRO A 1 97 ? -3.044 3.752 17.410 1.00 95.62 97 PRO A O 1
ATOM 796 N N . ASN A 1 98 ? -3.932 5.804 17.630 1.00 95.56 98 ASN A N 1
ATOM 797 C CA . ASN A 1 98 ? -4.427 5.549 18.972 1.00 95.56 98 ASN A CA 1
ATOM 798 C C . ASN A 1 98 ? -5.607 4.558 18.969 1.00 95.56 98 ASN A C 1
ATOM 800 O O . ASN A 1 98 ? -6.141 4.173 17.926 1.00 95.56 98 ASN A O 1
ATOM 804 N N . LYS A 1 99 ? -6.048 4.153 20.164 1.00 96.25 99 LYS A N 1
ATOM 805 C CA . LYS A 1 99 ? -7.095 3.136 20.332 1.00 96.25 99 LYS A CA 1
ATOM 806 C C . LYS A 1 99 ? -8.391 3.460 19.571 1.00 96.25 99 LYS A C 1
ATOM 808 O O . LYS A 1 99 ? -8.908 2.582 18.890 1.00 96.25 99 LYS A O 1
ATOM 813 N N . LEU A 1 100 ? -8.888 4.697 19.646 1.00 96.75 100 LEU A N 1
ATOM 814 C CA . LEU A 1 100 ? -10.151 5.087 19.002 1.00 96.75 100 LEU A CA 1
ATOM 815 C C . LEU A 1 100 ? -10.037 5.074 17.472 1.00 96.75 100 LEU A C 1
ATOM 817 O O . LEU A 1 100 ? -10.972 4.676 16.772 1.00 96.75 100 LEU A O 1
ATOM 821 N N . GLN A 1 101 ? -8.880 5.488 16.949 1.00 97.50 101 GLN A N 1
ATOM 822 C CA . GLN A 1 101 ? -8.585 5.406 15.520 1.00 97.50 101 GLN A CA 1
ATOM 823 C C . GLN A 1 101 ? -8.507 3.956 15.049 1.00 97.50 101 GLN A C 1
ATOM 825 O O . GLN A 1 101 ? -9.091 3.638 14.019 1.00 97.50 101 GLN A O 1
ATOM 830 N N . LEU A 1 102 ? -7.835 3.079 15.801 1.00 97.69 102 LEU A N 1
ATOM 831 C CA . LEU A 1 102 ? -7.730 1.660 15.457 1.00 97.69 102 LEU A CA 1
ATOM 832 C C . LEU A 1 102 ? -9.088 0.957 15.499 1.00 97.69 102 LEU A C 1
ATOM 834 O O . LEU A 1 102 ? -9.400 0.226 14.569 1.00 97.69 102 LEU A O 1
ATOM 838 N N . GLU A 1 103 ? -9.917 1.202 16.516 1.00 97.44 103 GLU A N 1
ATOM 839 C CA . GLU A 1 103 ? -11.266 0.621 16.600 1.00 97.44 103 GLU A 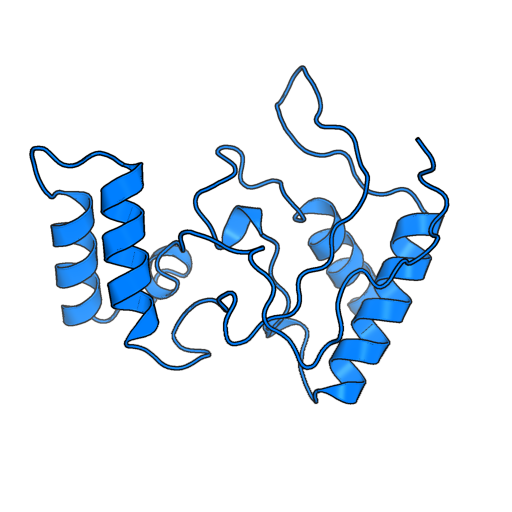CA 1
ATOM 840 C C . GLU A 1 103 ? -12.115 0.990 15.376 1.00 97.44 103 GLU A C 1
ATOM 842 O O . GLU A 1 103 ? -12.696 0.117 14.729 1.00 97.44 103 GLU A O 1
ATOM 847 N N . SER A 1 104 ? -12.114 2.272 15.008 1.00 98.12 104 SER A N 1
ATOM 848 C CA . SER A 1 104 ? -12.879 2.772 13.860 1.00 98.12 104 SER A CA 1
ATOM 849 C C . SER A 1 104 ? -12.304 2.276 12.529 1.00 98.12 104 SER A C 1
ATOM 851 O O . SER A 1 104 ? -13.049 1.861 11.642 1.00 98.12 104 SER A O 1
ATOM 853 N N . LEU A 1 105 ? -10.974 2.260 12.398 1.00 98.12 105 LEU A N 1
ATOM 854 C CA . LEU A 1 105 ? -10.279 1.728 11.229 1.00 98.12 105 LEU A CA 1
ATOM 855 C C . LEU A 1 105 ? -10.577 0.243 11.027 1.00 98.12 105 LEU A C 1
ATOM 857 O O . LEU A 1 105 ? -10.833 -0.173 9.903 1.00 98.12 105 LEU A O 1
ATOM 861 N N . PHE A 1 106 ? -10.527 -0.561 12.088 1.00 98.25 106 PHE A N 1
ATOM 862 C CA . PHE A 1 106 ? -10.733 -2.004 11.990 1.00 98.25 106 PHE A CA 1
ATOM 863 C C . PHE A 1 106 ? -12.159 -2.327 11.564 1.00 98.25 106 PHE A C 1
ATOM 865 O O . PHE A 1 106 ? -12.336 -3.166 10.686 1.00 98.25 106 PHE A O 1
ATOM 872 N N . TRP A 1 107 ? -13.148 -1.619 12.121 1.00 98.19 107 TRP A N 1
ATOM 873 C CA . TRP A 1 107 ? -14.528 -1.717 11.657 1.00 98.19 107 TRP A CA 1
ATOM 874 C C . TRP A 1 107 ? -14.639 -1.362 10.167 1.00 98.19 107 TRP A C 1
ATOM 876 O O . TRP A 1 107 ? -15.139 -2.167 9.389 1.00 98.19 107 TRP A O 1
ATOM 886 N N . LEU A 1 108 ? -14.092 -0.216 9.740 1.00 98.56 108 LEU A N 1
ATOM 887 C CA . LEU A 1 108 ? -14.151 0.212 8.337 1.00 98.56 108 LEU A CA 1
ATOM 888 C C . LEU A 1 108 ? -13.498 -0.801 7.385 1.00 98.56 108 LEU A C 1
ATOM 890 O O . LEU A 1 108 ? -14.044 -1.103 6.327 1.00 98.56 108 LEU A O 1
ATOM 894 N N . VAL A 1 109 ? -12.324 -1.318 7.748 1.00 98.25 109 VAL A N 1
ATOM 895 C CA . VAL A 1 109 ? -11.602 -2.313 6.947 1.00 98.25 109 VAL A CA 1
ATOM 896 C C . VAL A 1 109 ? -12.393 -3.618 6.856 1.00 98.25 109 VAL A C 1
ATOM 898 O O . VAL A 1 109 ? -12.457 -4.193 5.773 1.00 98.25 109 VAL A O 1
ATOM 901 N N . ASP A 1 110 ? -13.021 -4.065 7.947 1.00 98.12 110 ASP A N 1
ATOM 902 C CA . ASP A 1 110 ? -13.870 -5.261 7.952 1.00 98.12 110 ASP A CA 1
ATOM 903 C C . ASP A 1 110 ? -15.092 -5.098 7.032 1.00 98.12 110 ASP A C 1
ATOM 905 O O . ASP A 1 110 ? -15.370 -5.993 6.230 1.00 98.12 110 ASP A O 1
ATOM 909 N N . GLU A 1 111 ? -15.765 -3.944 7.077 1.00 98.31 111 GLU A N 1
ATOM 910 C CA . GLU A 1 111 ? -16.893 -3.637 6.187 1.00 98.31 111 GLU A CA 1
ATOM 911 C C . GLU A 1 111 ? -16.468 -3.605 4.713 1.00 98.31 111 GLU A C 1
ATOM 913 O O . GLU A 1 111 ? -17.124 -4.208 3.864 1.00 98.31 111 GLU A O 1
ATOM 918 N N . LEU A 1 112 ? -15.342 -2.957 4.388 1.00 98.00 112 LEU A N 1
ATOM 919 C CA . LEU A 1 112 ? -14.832 -2.892 3.013 1.00 98.00 112 LEU A CA 1
ATOM 920 C C . LEU A 1 112 ? -14.395 -4.266 2.494 1.00 98.00 112 LEU A C 1
ATOM 922 O O . LEU A 1 112 ? -14.674 -4.608 1.345 1.00 98.00 112 LEU A O 1
ATOM 926 N N . ILE A 1 113 ? -13.738 -5.071 3.334 1.00 97.44 113 ILE A N 1
ATOM 927 C CA . ILE A 1 113 ? -13.364 -6.445 2.991 1.00 97.44 113 ILE A CA 1
ATOM 928 C C . ILE A 1 113 ? -14.606 -7.276 2.671 1.00 97.44 113 ILE A C 1
ATOM 930 O O . ILE A 1 113 ? -14.628 -7.959 1.647 1.00 97.44 113 ILE A O 1
ATOM 934 N N . SER A 1 114 ? -15.635 -7.187 3.515 1.00 97.88 114 SER A N 1
ATOM 935 C CA . SER A 1 114 ? -16.900 -7.899 3.328 1.00 97.88 114 SER A CA 1
ATOM 936 C C . SER A 1 114 ? -17.611 -7.454 2.046 1.00 97.88 114 SER A C 1
ATOM 938 O O . SER A 1 114 ? -17.954 -8.284 1.205 1.00 97.88 114 SER A O 1
ATOM 940 N N . LEU A 1 115 ? -17.757 -6.139 1.851 1.00 97.88 115 LEU A N 1
ATOM 941 C CA . LEU A 1 115 ? -18.467 -5.544 0.718 1.00 97.88 115 LEU A CA 1
ATOM 942 C C . LEU A 1 115 ? -17.861 -5.930 -0.638 1.00 97.88 115 LEU A C 1
ATOM 944 O O . LEU A 1 115 ? -18.599 -6.188 -1.587 1.00 97.88 115 LEU A O 1
ATOM 948 N N . TYR A 1 116 ? -16.531 -5.960 -0.737 1.00 97.25 116 TYR A N 1
ATOM 949 C CA . TYR A 1 116 ? -15.820 -6.227 -1.991 1.00 97.25 116 TYR A CA 1
ATOM 950 C C . TYR A 1 116 ? -15.317 -7.671 -2.127 1.00 97.25 116 TYR A C 1
ATOM 952 O O . TYR A 1 116 ? -14.669 -7.994 -3.123 1.00 97.25 116 TYR A O 1
ATOM 960 N N . GLY A 1 117 ? -15.596 -8.544 -1.152 1.00 97.31 117 GLY A N 1
ATOM 961 C CA . GLY A 1 117 ? -15.111 -9.927 -1.158 1.00 97.31 117 GLY A CA 1
ATOM 962 C C . GLY A 1 117 ? -13.582 -10.032 -1.151 1.00 97.31 117 GLY A C 1
ATOM 963 O O . GLY A 1 117 ? -13.019 -10.935 -1.770 1.00 97.31 117 GLY A O 1
ATOM 964 N N . LEU A 1 118 ? -12.908 -9.085 -0.494 1.00 96.88 118 LEU A N 1
ATOM 965 C CA . LEU A 1 118 ? -11.450 -9.044 -0.386 1.00 96.88 118 LEU A CA 1
ATOM 966 C C . LEU A 1 118 ? -10.959 -9.929 0.768 1.00 96.88 118 LEU A C 1
ATOM 968 O O . LEU A 1 118 ? -11.724 -10.549 1.504 1.00 96.88 118 LEU A O 1
ATOM 972 N N . SER A 1 119 ? -9.646 -9.983 0.950 1.00 95.62 119 SER A N 1
ATOM 973 C CA . SER A 1 119 ? -8.992 -10.661 2.061 1.00 95.62 119 SER A CA 1
ATOM 974 C C . SER A 1 119 ? -7.900 -9.788 2.678 1.00 95.62 119 SER A C 1
ATOM 976 O O . SER A 1 119 ? -7.501 -8.760 2.136 1.00 95.62 119 SER A O 1
ATOM 978 N N . ILE A 1 120 ? -7.327 -10.243 3.794 1.00 94.44 120 ILE A N 1
ATOM 979 C CA . ILE A 1 120 ? -6.178 -9.575 4.430 1.00 94.44 120 ILE A CA 1
ATOM 980 C C . ILE A 1 120 ? -4.979 -9.465 3.464 1.00 94.44 120 ILE A C 1
ATOM 982 O O . ILE A 1 120 ? -4.175 -8.545 3.589 1.00 94.44 120 ILE A O 1
ATOM 986 N N . LYS A 1 121 ? -4.861 -10.360 2.470 1.00 95.25 121 LYS A N 1
ATOM 987 C CA . LYS A 1 121 ? -3.789 -10.317 1.455 1.00 95.25 121 LYS A CA 1
ATOM 988 C C . LYS A 1 121 ? -3.936 -9.148 0.476 1.00 95.25 121 LYS A C 1
ATOM 990 O O . LYS A 1 121 ? -2.981 -8.834 -0.231 1.00 95.25 121 LYS A O 1
ATOM 995 N N . ASP A 1 122 ? -5.110 -8.527 0.443 1.00 97.69 122 ASP A N 1
ATOM 996 C CA . ASP A 1 122 ? -5.434 -7.374 -0.392 1.00 97.69 122 ASP A CA 1
ATOM 997 C C . ASP A 1 122 ? -5.237 -6.046 0.363 1.00 97.69 122 ASP A C 1
ATOM 999 O O . ASP A 1 122 ? -5.405 -4.971 -0.212 1.00 97.69 122 ASP A O 1
ATOM 1003 N N . LEU A 1 123 ? -4.831 -6.103 1.640 1.00 97.81 123 LEU A N 1
ATOM 1004 C CA . LEU A 1 123 ? -4.477 -4.933 2.436 1.00 97.81 123 LEU A CA 1
ATOM 1005 C C . LEU A 1 123 ? -2.984 -4.632 2.336 1.00 97.81 123 LEU A C 1
ATOM 1007 O O . LEU A 1 123 ? -2.128 -5.479 2.601 1.00 97.81 123 LEU A O 1
ATOM 1011 N N . TYR A 1 124 ? -2.668 -3.379 2.022 1.00 97.75 124 TYR A N 1
ATOM 1012 C CA . TYR A 1 124 ? -1.297 -2.926 1.842 1.00 97.75 124 TYR A CA 1
ATOM 1013 C C . TYR A 1 124 ? -1.044 -1.633 2.613 1.00 97.75 124 TYR A C 1
ATOM 1015 O O . TYR A 1 124 ? -1.829 -0.691 2.556 1.00 97.75 124 TYR A O 1
ATOM 1023 N N . ALA A 1 125 ? 0.099 -1.567 3.295 1.00 97.38 125 ALA A N 1
ATOM 1024 C CA . ALA A 1 125 ? 0.617 -0.317 3.829 1.00 97.38 125 ALA A CA 1
ATOM 1025 C C . ALA A 1 125 ? 1.248 0.478 2.682 1.00 97.38 125 ALA A C 1
ATOM 1027 O O . ALA A 1 125 ? 2.102 -0.052 1.962 1.00 97.38 125 ALA A O 1
ATOM 1028 N N . HIS A 1 126 ? 0.850 1.738 2.517 1.00 96.94 126 HIS A N 1
ATOM 1029 C CA . HIS A 1 126 ? 1.259 2.552 1.376 1.00 96.94 126 HIS A CA 1
ATOM 1030 C C . HIS A 1 126 ? 2.787 2.640 1.233 1.00 96.94 126 HIS A C 1
ATOM 1032 O O . HIS A 1 126 ? 3.331 2.363 0.158 1.00 96.94 126 HIS A O 1
ATOM 1038 N N . GLY A 1 127 ? 3.499 2.863 2.345 1.00 95.56 127 GLY A N 1
ATOM 1039 C CA . GLY A 1 127 ? 4.961 2.939 2.360 1.00 95.56 127 GLY A CA 1
ATOM 1040 C C . GLY A 1 127 ? 5.658 1.651 1.895 1.00 95.56 127 GLY A C 1
ATOM 1041 O O . GLY A 1 127 ? 6.821 1.683 1.493 1.00 95.56 127 GLY A O 1
ATOM 1042 N N . LYS A 1 128 ? 4.969 0.500 1.906 1.00 96.00 128 LYS A N 1
ATOM 1043 C CA . LYS A 1 128 ? 5.511 -0.785 1.432 1.00 96.00 128 LYS A CA 1
ATOM 1044 C C . LYS A 1 128 ? 5.318 -1.015 -0.066 1.00 96.00 128 LYS A C 1
ATOM 1046 O O . LYS A 1 128 ? 6.063 -1.817 -0.628 1.00 96.00 128 LYS A O 1
ATOM 1051 N N . ILE A 1 129 ? 4.369 -0.331 -0.706 1.00 97.06 129 ILE A N 1
ATOM 1052 C CA . ILE A 1 129 ? 4.002 -0.587 -2.109 1.00 97.06 129 ILE A CA 1
ATOM 1053 C C . ILE A 1 129 ? 4.382 0.540 -3.067 1.00 97.06 129 ILE A C 1
ATOM 1055 O O . ILE A 1 129 ? 4.559 0.274 -4.256 1.00 97.06 129 ILE A O 1
ATOM 1059 N N . ALA A 1 130 ? 4.571 1.764 -2.569 1.00 95.56 130 ALA A N 1
ATOM 1060 C CA . ALA A 1 130 ? 4.866 2.926 -3.397 1.00 95.56 130 ALA A CA 1
ATOM 1061 C C . ALA A 1 130 ? 6.115 3.701 -2.947 1.00 95.56 130 ALA A C 1
ATOM 1063 O O . ALA A 1 130 ? 6.455 3.799 -1.767 1.00 95.56 130 ALA A O 1
ATOM 1064 N N . HIS A 1 131 ? 6.803 4.293 -3.920 1.00 91.75 131 HIS A N 1
ATOM 1065 C CA . HIS A 1 131 ? 7.981 5.129 -3.737 1.00 91.75 131 HIS A CA 1
ATOM 1066 C C . HIS A 1 131 ? 7.576 6.577 -3.413 1.00 91.75 131 HIS A C 1
ATOM 1068 O O . HIS A 1 131 ? 7.617 7.467 -4.274 1.00 91.75 131 HIS A O 1
ATOM 1074 N N . LYS A 1 132 ? 7.193 6.798 -2.153 1.00 83.88 132 LYS A N 1
ATOM 1075 C CA . LYS A 1 132 ? 6.856 8.118 -1.590 1.00 83.88 132 LYS A CA 1
ATOM 1076 C C . LYS A 1 132 ? 7.453 8.330 -0.196 1.00 83.88 132 LYS A C 1
ATOM 1078 O O . LYS A 1 132 ? 7.919 9.425 0.089 1.00 83.88 132 LYS A O 1
ATOM 1083 N N . ASP A 1 133 ? 7.513 7.267 0.602 1.00 84.06 133 ASP A N 1
ATOM 1084 C CA . ASP A 1 133 ? 8.076 7.258 1.951 1.00 84.06 133 ASP A CA 1
ATOM 1085 C C . ASP A 1 133 ? 9.423 6.495 1.981 1.00 84.06 133 ASP A C 1
ATOM 1087 O O . ASP A 1 133 ? 9.434 5.269 1.799 1.00 84.06 133 ASP A O 1
ATOM 1091 N N . PRO A 1 134 ? 10.563 7.179 2.222 1.00 85.56 134 PRO A N 1
ATOM 1092 C CA . PRO A 1 134 ? 11.877 6.542 2.335 1.00 85.56 134 PRO A CA 1
ATOM 1093 C C . PRO A 1 134 ? 11.978 5.504 3.462 1.00 85.56 134 PRO A C 1
ATOM 1095 O O . PRO A 1 134 ? 12.660 4.489 3.296 1.00 85.56 134 PRO A O 1
ATOM 1098 N N . LYS A 1 135 ? 11.299 5.729 4.594 1.00 92.31 135 LYS A N 1
ATOM 1099 C CA . LYS A 1 135 ? 11.283 4.816 5.751 1.00 92.31 135 LYS A CA 1
ATOM 1100 C C . LYS A 1 135 ? 10.261 3.696 5.592 1.00 92.31 135 LYS A C 1
ATOM 1102 O O . LYS A 1 135 ? 10.293 2.719 6.345 1.00 92.31 135 LYS A O 1
ATOM 1107 N N . LYS A 1 136 ? 9.387 3.785 4.583 1.00 93.62 136 LYS A N 1
ATOM 1108 C CA . LYS A 1 136 ? 8.360 2.779 4.272 1.00 93.62 136 LYS A CA 1
ATOM 1109 C C . LYS A 1 136 ? 7.465 2.475 5.483 1.00 93.62 136 LYS A C 1
ATOM 1111 O O . LYS A 1 136 ? 7.164 1.307 5.761 1.00 93.62 136 LYS A O 1
ATOM 1116 N N . SER A 1 137 ? 7.128 3.514 6.231 1.00 94.56 137 SER A N 1
ATOM 1117 C CA . SER A 1 137 ? 6.368 3.523 7.477 1.00 94.56 137 SER A CA 1
ATOM 1118 C C . SER A 1 137 ? 4.894 3.895 7.300 1.00 94.56 137 SER A C 1
ATOM 1120 O O . SER A 1 137 ? 4.073 3.467 8.109 1.00 94.56 137 SER A O 1
ATOM 1122 N N . GLU A 1 138 ? 4.538 4.616 6.236 1.00 95.38 138 GLU A N 1
ATOM 1123 C CA . GLU A 1 138 ? 3.174 5.072 5.954 1.00 95.38 138 GLU A CA 1
ATOM 1124 C C . GLU A 1 138 ? 2.186 3.890 5.924 1.00 95.38 138 GLU A C 1
ATOM 1126 O O . GLU A 1 138 ? 2.310 2.965 5.111 1.00 95.38 138 GLU A O 1
ATOM 1131 N N . GLY A 1 139 ? 1.237 3.892 6.868 1.00 95.56 139 GLY A N 1
ATOM 1132 C CA . GLY A 1 139 ? 0.241 2.833 7.078 1.00 95.56 139 GLY A CA 1
ATOM 1133 C C . GLY A 1 139 ? 0.768 1.522 7.686 1.00 95.56 139 GLY A C 1
ATOM 1134 O O . GLY A 1 139 ? -0.012 0.597 7.917 1.00 95.56 139 GLY A O 1
ATOM 1135 N N . ALA A 1 140 ? 2.071 1.397 7.963 1.00 96.31 140 ALA A N 1
ATOM 1136 C CA . ALA A 1 140 ? 2.680 0.131 8.382 1.00 96.31 140 ALA A CA 1
ATOM 1137 C C . ALA A 1 140 ? 2.281 -0.292 9.806 1.00 96.31 140 ALA A C 1
ATOM 1139 O O . ALA A 1 140 ? 2.003 -1.470 10.039 1.00 96.31 140 ALA A O 1
ATOM 1140 N N . SER A 1 141 ? 2.237 0.653 10.751 1.00 96.19 141 SER A N 1
ATOM 1141 C CA . SER A 1 141 ? 1.815 0.403 12.138 1.00 96.19 141 SER A CA 1
ATOM 1142 C C . SER A 1 141 ? 0.347 -0.032 12.203 1.00 96.19 141 SER A C 1
ATOM 1144 O O . SER A 1 141 ? 0.030 -1.029 12.851 1.00 96.19 141 SER A O 1
ATOM 1146 N N . ALA A 1 142 ? -0.524 0.647 11.453 1.00 97.12 142 ALA A N 1
ATOM 1147 C CA . ALA A 1 142 ? -1.946 0.339 11.347 1.00 97.12 142 ALA A CA 1
ATOM 1148 C C . ALA A 1 142 ? -2.204 -1.063 10.769 1.00 97.12 142 ALA A C 1
ATOM 1150 O O . ALA A 1 142 ? -2.937 -1.853 11.365 1.00 97.12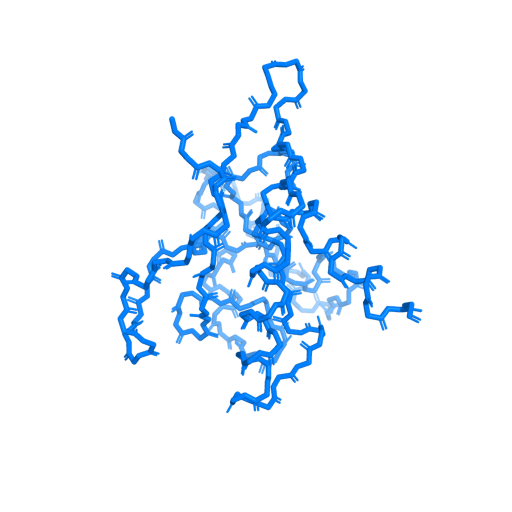 142 ALA A O 1
ATOM 1151 N N . LEU A 1 143 ? -1.543 -1.412 9.655 1.00 97.38 143 LEU A N 1
ATOM 1152 C CA . LEU A 1 143 ? -1.672 -2.741 9.051 1.00 97.38 143 LEU A CA 1
ATOM 1153 C C . LEU A 1 143 ? -1.186 -3.845 10.002 1.00 97.38 143 LEU A C 1
ATOM 1155 O O . LEU A 1 143 ? -1.838 -4.881 10.136 1.00 97.38 143 LEU A O 1
ATOM 1159 N N . LYS A 1 144 ? -0.065 -3.618 10.702 1.00 96.94 144 LYS A N 1
ATOM 1160 C CA . LYS A 1 144 ? 0.447 -4.556 11.712 1.00 96.94 144 LYS A CA 1
ATOM 1161 C C . LYS A 1 144 ? -0.552 -4.746 12.856 1.00 96.94 144 LYS A C 1
ATOM 1163 O O . LYS A 1 144 ? -0.791 -5.880 13.263 1.00 96.94 144 LYS A O 1
ATOM 1168 N N . ALA A 1 145 ? -1.137 -3.660 13.361 1.00 97.00 145 ALA A N 1
ATOM 1169 C CA . ALA A 1 145 ? -2.123 -3.713 14.436 1.00 97.00 145 ALA A CA 1
ATOM 1170 C C . ALA A 1 145 ? -3.381 -4.495 14.018 1.00 97.00 145 ALA A C 1
ATOM 1172 O O . ALA A 1 145 ? -3.849 -5.350 14.770 1.00 97.00 145 ALA A O 1
ATOM 1173 N N . TYR A 1 146 ? -3.875 -4.275 12.795 1.00 97.62 146 TYR A N 1
ATOM 1174 C CA . TYR A 1 146 ? -5.010 -5.025 12.252 1.00 97.62 146 TYR A CA 1
ATOM 1175 C C . TYR A 1 146 ? -4.695 -6.522 12.100 1.00 97.62 146 TYR A C 1
ATOM 1177 O O . TYR A 1 146 ? -5.483 -7.368 12.520 1.00 97.62 146 TYR A O 1
ATOM 1185 N N . ALA A 1 147 ? -3.511 -6.869 11.583 1.00 95.62 147 ALA A N 1
ATOM 1186 C CA . ALA A 1 147 ? -3.088 -8.264 11.453 1.00 95.62 147 ALA A CA 1
ATOM 1187 C C . ALA A 1 147 ? -3.044 -8.993 12.810 1.00 95.62 147 ALA A C 1
ATOM 1189 O O . ALA A 1 147 ? -3.519 -10.121 12.916 1.00 95.62 147 ALA A O 1
ATOM 1190 N N . ILE A 1 148 ? -2.542 -8.334 13.863 1.00 95.25 148 ILE A N 1
ATOM 1191 C CA . ILE A 1 148 ? -2.557 -8.872 15.234 1.00 95.25 148 ILE A CA 1
ATOM 1192 C C . ILE A 1 148 ? -4.000 -9.080 15.713 1.00 95.25 148 ILE A C 1
ATOM 1194 O O . ILE A 1 148 ? -4.324 -10.145 16.238 1.00 95.25 148 ILE A O 1
ATOM 1198 N N . LYS A 1 149 ? -4.890 -8.103 15.485 1.00 94.50 149 LYS A N 1
ATOM 1199 C CA . LYS A 1 149 ? -6.303 -8.186 15.889 1.00 94.50 149 LYS A CA 1
ATOM 1200 C C . LYS A 1 149 ? -7.053 -9.345 15.227 1.00 94.50 149 LYS A C 1
ATOM 1202 O O . LYS A 1 149 ? -7.969 -9.875 15.854 1.00 94.50 149 LYS A O 1
ATOM 1207 N N . LYS A 1 150 ? -6.711 -9.705 13.985 1.00 92.31 150 LYS A N 1
ATOM 1208 C CA . LYS A 1 150 ? -7.331 -10.826 13.252 1.00 92.31 150 LYS A CA 1
ATOM 1209 C C . LYS A 1 150 ? -6.710 -12.187 13.578 1.00 92.31 150 LYS A C 1
ATOM 1211 O O . LYS A 1 150 ? -7.335 -13.202 13.295 1.00 92.31 150 LYS A 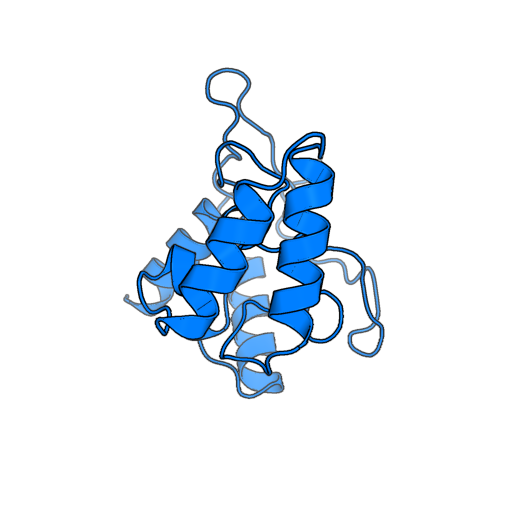O 1
ATOM 1216 N N . ALA A 1 151 ? -5.509 -12.211 14.155 1.00 88.50 151 ALA A N 1
ATOM 1217 C CA . ALA A 1 151 ? -4.858 -13.428 14.644 1.00 88.50 151 ALA A CA 1
ATOM 1218 C C . ALA A 1 151 ? -5.228 -13.782 16.100 1.00 88.50 151 ALA A C 1
ATOM 1220 O O . ALA A 1 151 ? -4.849 -14.854 16.566 1.00 88.50 151 ALA A O 1
ATOM 1221 N N . SER A 1 152 ? -5.919 -12.875 16.802 1.00 74.44 152 SER A N 1
ATOM 1222 C CA . SER A 1 152 ? -6.396 -13.032 18.186 1.00 74.44 152 SER A CA 1
ATOM 1223 C C . SER A 1 152 ? -7.867 -13.423 18.205 1.00 74.44 152 SER A C 1
ATOM 1225 O O . SER A 1 152 ? -8.215 -14.329 18.987 1.00 74.44 152 SER A O 1
#

Radius of gyration: 16.71 Å; chains: 1; bounding box: 40×32×38 Å